Protein AF-A0A7X7KNR6-F1 (afdb_monomer_lite)

pLDDT: mean 83.03, std 16.85, range [41.19, 98.12]

Structure (mmCIF, N/CA/C/O backbone):
data_AF-A0A7X7KNR6-F1
#
_entry.id   AF-A0A7X7KNR6-F1
#
loop_
_atom_site.group_PDB
_atom_site.id
_atom_site.type_symbol
_atom_site.label_atom_id
_atom_site.label_alt_id
_atom_site.label_comp_id
_atom_site.label_asym_id
_atom_site.label_entity_id
_atom_site.label_seq_id
_atom_site.pdbx_PDB_ins_code
_atom_site.Cartn_x
_atom_site.Cartn_y
_atom_site.Cartn_z
_atom_site.occupancy
_atom_site.B_iso_or_equiv
_atom_site.auth_seq_id
_atom_site.auth_comp_id
_atom_site.auth_asym_id
_atom_site.auth_atom_id
_atom_site.pdbx_PDB_model_num
ATOM 1 N N . GLU A 1 1 ? 4.256 -1.275 6.880 1.00 73.44 1 GLU A N 1
ATOM 2 C CA . GLU A 1 1 ? 4.986 -0.436 7.844 1.00 73.44 1 GLU A CA 1
ATOM 3 C C . GLU A 1 1 ? 4.336 -0.541 9.187 1.00 73.44 1 GLU A C 1
ATOM 5 O O . GLU A 1 1 ? 3.111 -0.588 9.263 1.00 73.44 1 GLU A O 1
ATOM 10 N N . ARG A 1 2 ? 5.146 -0.654 10.229 1.00 80.25 2 ARG A N 1
ATOM 11 C CA . ARG A 1 2 ? 4.642 -0.654 11.599 1.00 80.25 2 ARG A CA 1
ATOM 12 C C . ARG A 1 2 ? 4.840 0.737 12.200 1.00 80.25 2 ARG A C 1
ATOM 14 O O . ARG A 1 2 ? 5.828 1.389 11.865 1.00 80.25 2 ARG A O 1
ATOM 21 N N . PRO A 1 3 ? 3.948 1.203 13.089 1.00 80.56 3 PRO A N 1
ATOM 22 C CA . PRO A 1 3 ? 4.109 2.524 13.698 1.00 80.56 3 PRO A CA 1
ATOM 23 C C . PRO A 1 3 ? 5.444 2.714 14.436 1.00 80.56 3 PRO A C 1
ATOM 25 O O . PRO A 1 3 ? 5.933 3.842 14.516 1.00 80.56 3 PRO A O 1
ATOM 28 N N . ASP A 1 4 ? 6.027 1.619 14.935 1.00 84.19 4 ASP A N 1
ATOM 29 C CA . ASP A 1 4 ? 7.271 1.553 15.706 1.00 84.19 4 ASP A CA 1
ATOM 30 C C . ASP A 1 4 ? 8.541 1.343 14.862 1.00 84.19 4 ASP A C 1
ATOM 32 O O . ASP A 1 4 ? 9.627 1.220 15.427 1.00 84.19 4 ASP A O 1
ATOM 36 N N . GLU A 1 5 ? 8.440 1.305 13.529 1.00 88.31 5 GLU A N 1
ATOM 37 C CA . GLU A 1 5 ? 9.630 1.290 12.669 1.00 88.31 5 GLU A CA 1
ATOM 38 C C . GLU A 1 5 ? 10.484 2.554 12.908 1.00 88.31 5 GLU A C 1
ATOM 40 O O . GLU A 1 5 ? 9.944 3.593 13.307 1.00 88.31 5 GLU A O 1
ATOM 45 N N . PRO A 1 6 ? 11.817 2.482 12.729 1.00 92.94 6 PRO A N 1
ATOM 46 C CA . PRO A 1 6 ? 12.683 3.649 12.860 1.00 92.94 6 PRO A CA 1
ATOM 47 C C . PRO A 1 6 ? 12.443 4.645 11.717 1.00 92.94 6 PRO A C 1
ATOM 49 O O . PRO A 1 6 ? 11.704 4.364 10.773 1.00 92.94 6 PRO A O 1
ATOM 52 N N . ASP A 1 7 ? 13.082 5.807 11.818 1.00 95.06 7 ASP A N 1
ATOM 53 C CA . ASP A 1 7 ? 13.215 6.715 10.682 1.00 95.06 7 ASP A CA 1
ATOM 54 C C . ASP A 1 7 ? 14.405 6.286 9.815 1.00 95.06 7 ASP A C 1
ATOM 56 O O . ASP A 1 7 ? 15.397 5.752 10.329 1.00 95.06 7 ASP A O 1
ATOM 60 N N . TRP A 1 8 ? 14.312 6.516 8.509 1.00 94.00 8 TRP A N 1
ATOM 61 C CA . TRP A 1 8 ? 15.271 5.999 7.535 1.00 94.00 8 TRP A CA 1
ATOM 62 C C . TRP A 1 8 ? 16.101 7.128 6.929 1.00 94.00 8 TRP A C 1
ATOM 64 O O . TRP A 1 8 ? 15.573 8.093 6.388 1.00 94.00 8 TRP A O 1
ATOM 74 N N . ASP A 1 9 ? 17.428 7.007 6.990 1.00 92.25 9 ASP A N 1
ATOM 75 C CA . ASP A 1 9 ? 18.340 8.017 6.440 1.00 92.25 9 ASP A CA 1
ATOM 76 C C . ASP A 1 9 ? 18.514 7.834 4.918 1.00 92.25 9 ASP A C 1
ATOM 78 O O . ASP A 1 9 ? 19.226 6.915 4.508 1.00 92.25 9 ASP A O 1
ATOM 82 N N . PRO A 1 10 ? 17.957 8.707 4.054 1.00 88.88 10 PRO A N 1
ATOM 83 C CA . PRO A 1 10 ? 18.050 8.544 2.602 1.00 88.88 10 PRO A CA 1
ATOM 84 C C . PRO A 1 10 ? 19.470 8.689 2.045 1.00 88.88 10 PRO A C 1
ATOM 86 O O . PRO A 1 10 ? 19.689 8.411 0.865 1.00 88.88 10 PRO A O 1
ATOM 89 N N . THR A 1 11 ? 20.430 9.157 2.849 1.00 90.81 11 THR A N 1
ATOM 90 C CA . THR A 1 11 ? 21.839 9.247 2.444 1.00 90.81 11 THR A CA 1
ATOM 91 C C . THR A 1 11 ? 22.576 7.913 2.570 1.00 90.81 11 THR A C 1
ATOM 93 O O . THR A 1 11 ? 23.639 7.750 1.969 1.00 90.81 11 THR A O 1
ATOM 96 N N . GLN A 1 12 ? 21.997 6.946 3.290 1.00 92.06 12 GLN A N 1
ATOM 97 C CA . GLN A 1 12 ? 22.504 5.583 3.430 1.00 92.06 12 GLN A CA 1
ATOM 98 C C . GLN A 1 12 ? 21.834 4.682 2.375 1.00 92.06 12 GLN A C 1
ATOM 100 O O . GLN A 1 12 ? 20.611 4.512 2.407 1.00 92.06 12 GLN A O 1
ATOM 105 N N . PRO A 1 13 ? 22.584 4.112 1.410 1.00 87.81 13 PRO A N 1
ATOM 106 C CA . PRO A 1 13 ? 22.012 3.316 0.318 1.00 87.81 13 PRO A CA 1
ATOM 107 C C . PRO A 1 13 ? 21.100 2.167 0.770 1.00 87.81 13 PRO A C 1
ATOM 109 O O . PRO A 1 13 ? 20.106 1.865 0.113 1.00 87.81 13 PRO A O 1
ATOM 112 N N . GLU A 1 14 ? 21.419 1.545 1.900 1.00 91.00 14 GLU A N 1
ATOM 113 C CA . GLU A 1 14 ? 20.657 0.475 2.538 1.00 91.00 14 GLU A CA 1
ATOM 114 C C . GLU A 1 14 ? 19.291 0.928 3.070 1.00 91.00 14 GLU A C 1
ATOM 116 O O . GLU A 1 14 ? 18.368 0.122 3.126 1.00 91.00 14 GLU A O 1
ATOM 121 N N . HIS A 1 15 ? 19.144 2.208 3.418 1.00 91.25 15 HIS A N 1
ATOM 122 C CA . HIS A 1 15 ? 17.914 2.793 3.952 1.00 91.25 15 HIS A CA 1
ATOM 123 C C . HIS A 1 15 ? 17.055 3.441 2.873 1.00 91.25 15 HIS A C 1
ATOM 125 O O . HIS A 1 15 ? 15.869 3.656 3.095 1.00 91.25 15 HIS A O 1
ATOM 131 N N . TYR A 1 16 ? 17.627 3.755 1.706 1.00 87.38 16 TYR A N 1
ATOM 132 C CA . TYR A 1 16 ? 16.942 4.516 0.659 1.00 87.38 16 TYR A CA 1
ATOM 133 C C . TYR A 1 16 ? 15.588 3.913 0.274 1.00 87.38 16 TYR A C 1
ATOM 135 O O . TYR A 1 16 ? 14.606 4.625 0.083 1.00 87.38 16 TYR A O 1
ATOM 143 N N . HIS A 1 17 ? 15.535 2.588 0.169 1.00 87.19 17 HIS A N 1
ATOM 144 C CA . HIS A 1 17 ? 14.315 1.869 -0.154 1.00 87.19 17 HIS A CA 1
ATOM 145 C C . HIS A 1 17 ? 13.276 1.967 0.965 1.00 87.19 17 HIS A C 1
ATOM 147 O O . HIS A 1 17 ? 12.137 2.326 0.687 1.00 87.19 17 HIS A O 1
ATOM 153 N N . ASP A 1 18 ? 13.648 1.704 2.215 1.00 90.69 18 ASP A N 1
ATOM 154 C CA . ASP A 1 18 ? 12.720 1.846 3.336 1.00 90.69 18 ASP A CA 1
ATOM 155 C C . ASP A 1 18 ? 12.244 3.296 3.494 1.00 90.69 18 ASP A C 1
ATOM 157 O O . ASP A 1 18 ? 11.045 3.525 3.610 1.00 90.69 18 ASP A O 1
ATOM 161 N N . TRP A 1 19 ? 13.136 4.279 3.357 1.00 90.75 19 TRP A N 1
ATOM 162 C CA . TRP A 1 19 ? 12.786 5.701 3.318 1.00 90.75 19 TRP A CA 1
ATOM 163 C C . TRP A 1 19 ? 11.794 6.036 2.196 1.00 90.75 19 TRP A C 1
ATOM 165 O O . TRP A 1 19 ? 10.824 6.749 2.420 1.00 90.75 19 TRP A O 1
ATOM 175 N N . TYR A 1 20 ? 12.018 5.523 0.982 1.00 88.44 20 TYR A N 1
ATOM 176 C CA . TYR A 1 20 ? 11.180 5.839 -0.177 1.00 88.44 20 TYR A CA 1
ATOM 177 C C . TYR A 1 20 ? 9.756 5.296 -0.036 1.00 88.44 20 TYR A C 1
ATOM 179 O O . TYR A 1 20 ? 8.804 5.965 -0.438 1.00 88.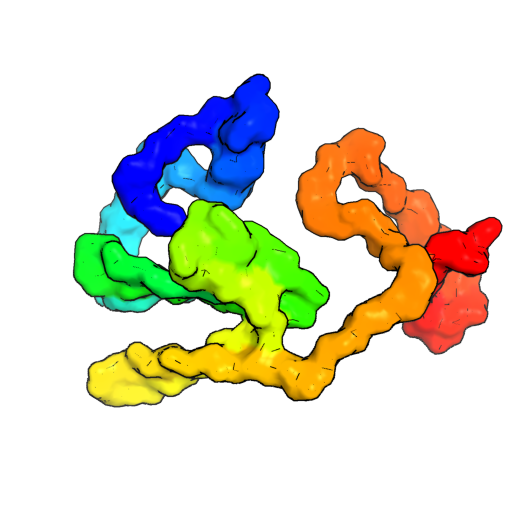44 20 TYR A O 1
ATOM 187 N N . PHE A 1 21 ? 9.615 4.080 0.496 1.00 89.00 21 PHE A N 1
ATOM 188 C CA . PHE A 1 21 ? 8.311 3.431 0.612 1.00 89.00 21 PHE A CA 1
ATOM 189 C C . PHE A 1 21 ? 7.549 3.820 1.880 1.00 89.00 21 PHE A C 1
ATOM 191 O O . PHE A 1 21 ? 6.344 3.567 1.909 1.00 89.00 21 PHE A O 1
ATOM 198 N N . SER A 1 22 ? 8.214 4.466 2.850 1.00 89.44 22 SER A N 1
ATOM 199 C CA . SER A 1 22 ? 7.656 4.778 4.164 1.00 89.44 22 SER A CA 1
ATOM 200 C C . SER A 1 22 ? 7.514 6.250 4.493 1.00 89.44 22 SER A C 1
ATOM 202 O O . SER A 1 22 ? 7.974 7.151 3.794 1.00 89.44 22 SER A O 1
ATOM 204 N N . VAL A 1 23 ? 6.793 6.494 5.584 1.00 91.81 23 VAL A N 1
ATOM 205 C CA . VAL A 1 23 ? 6.654 7.815 6.188 1.00 91.81 23 VAL A CA 1
ATOM 206 C C . VAL A 1 23 ? 7.380 7.792 7.518 1.00 91.81 23 VAL A C 1
ATOM 208 O O . VAL A 1 23 ? 7.009 7.002 8.379 1.00 91.81 23 VAL A O 1
ATOM 211 N N . ASP A 1 24 ? 8.357 8.672 7.705 1.00 94.00 24 ASP A N 1
ATOM 212 C CA . ASP A 1 24 ? 9.084 8.846 8.967 1.00 94.00 24 ASP A CA 1
ATOM 213 C C . ASP A 1 24 ? 8.285 9.650 10.006 1.00 94.00 24 ASP A C 1
ATOM 215 O O . ASP A 1 24 ? 7.242 10.266 9.725 1.00 94.00 24 ASP A O 1
ATOM 219 N N . GLN A 1 25 ? 8.767 9.664 11.247 1.00 93.31 25 GLN A N 1
ATOM 220 C CA . GLN A 1 25 ? 8.250 10.563 12.267 1.00 93.31 25 GLN A CA 1
ATOM 221 C C . GLN A 1 25 ? 8.566 12.035 11.936 1.00 93.31 25 GLN A C 1
ATOM 223 O O . GLN A 1 25 ? 9.561 12.355 11.289 1.00 93.31 25 GLN A O 1
ATOM 228 N N . PRO A 1 26 ? 7.701 12.979 12.358 1.00 94.75 26 PRO A N 1
ATOM 229 C CA . PRO A 1 26 ? 6.446 12.777 13.090 1.00 94.75 26 PRO A CA 1
ATOM 230 C C . PRO A 1 26 ? 5.248 12.434 12.181 1.00 94.75 26 PRO A C 1
ATOM 232 O O . PRO A 1 26 ? 4.113 12.380 12.654 1.00 94.75 26 PRO A O 1
ATOM 235 N N . GLY A 1 27 ? 5.455 12.286 10.867 1.00 94.81 27 GLY A N 1
ATOM 236 C CA . GLY A 1 27 ? 4.382 12.077 9.892 1.00 94.81 27 GLY A CA 1
ATOM 237 C C . GLY A 1 27 ? 3.603 10.789 10.145 1.00 94.81 27 GLY A C 1
ATOM 238 O O . GLY A 1 27 ? 2.372 10.815 10.170 1.00 94.81 27 GLY A O 1
ATOM 239 N N . ARG A 1 28 ? 4.315 9.690 10.418 1.00 94.12 28 ARG A N 1
ATOM 240 C CA . ARG A 1 28 ? 3.725 8.383 10.746 1.00 94.12 28 ARG A CA 1
ATOM 241 C C . ARG A 1 28 ? 2.818 8.447 11.970 1.00 94.12 28 ARG A C 1
ATOM 243 O O . ARG A 1 28 ? 1.673 8.009 11.897 1.00 94.12 28 ARG A O 1
ATOM 250 N N . GLY A 1 29 ? 3.292 9.053 13.061 1.00 94.50 29 GLY A N 1
ATOM 251 C CA . GLY A 1 29 ? 2.497 9.250 14.275 1.00 94.50 29 GLY A CA 1
ATOM 252 C C . GLY A 1 29 ? 1.239 10.081 14.017 1.00 94.50 29 GLY A C 1
ATOM 253 O O . GLY A 1 29 ? 0.143 9.668 14.378 1.00 94.50 29 GLY A O 1
ATOM 254 N N . ARG A 1 30 ? 1.362 11.191 13.278 1.00 96.00 30 ARG A N 1
ATOM 255 C CA . ARG A 1 30 ? 0.204 12.031 12.921 1.00 96.00 30 ARG A CA 1
ATOM 256 C C . ARG A 1 30 ? -0.834 11.287 12.078 1.00 96.00 30 ARG A C 1
ATOM 258 O O . ARG A 1 30 ? -2.025 11.515 12.258 1.00 96.00 30 ARG A O 1
ATOM 265 N N . LEU A 1 31 ? -0.409 10.419 11.157 1.00 94.69 31 LEU A N 1
ATOM 266 C CA . LEU A 1 31 ? -1.333 9.579 10.390 1.00 94.69 31 LEU A CA 1
ATOM 267 C C . LEU A 1 31 ? -2.082 8.600 11.301 1.00 94.69 31 LEU A C 1
ATOM 269 O O . LEU A 1 31 ? -3.295 8.463 11.160 1.00 94.69 31 LEU A O 1
ATOM 273 N N . MET A 1 32 ? -1.392 7.982 12.263 1.00 94.81 32 MET A N 1
ATOM 274 C CA . MET A 1 32 ? -2.032 7.110 13.254 1.00 94.81 32 MET A CA 1
ATOM 275 C C . MET A 1 32 ? -3.063 7.859 14.105 1.00 94.81 32 MET A C 1
ATOM 277 O O . MET A 1 32 ? -4.195 7.387 14.221 1.00 94.81 32 MET A O 1
ATOM 281 N N . ASP A 1 33 ? -2.726 9.051 14.608 1.00 95.94 33 ASP A N 1
ATOM 282 C CA . ASP A 1 33 ? -3.659 9.896 15.368 1.00 95.94 33 ASP A CA 1
ATOM 283 C C . ASP A 1 33 ? -4.917 10.233 14.542 1.00 95.94 33 ASP A C 1
ATOM 285 O O . ASP A 1 33 ? -6.050 10.197 15.034 1.00 95.94 33 ASP A O 1
ATOM 289 N N . LEU A 1 34 ? -4.742 10.525 13.248 1.00 96.75 34 LEU A N 1
ATOM 290 C CA . LEU A 1 34 ? -5.850 10.788 12.327 1.00 96.75 34 LEU A CA 1
ATOM 291 C C . LEU A 1 34 ? -6.723 9.545 12.108 1.00 96.75 34 LEU A C 1
ATOM 293 O O . LEU A 1 34 ? -7.951 9.643 12.166 1.00 96.75 34 LEU A O 1
ATOM 297 N N . PHE A 1 35 ? -6.131 8.366 11.909 1.00 96.31 35 PHE A N 1
ATOM 298 C CA . PHE A 1 35 ? -6.909 7.133 11.768 1.00 96.31 35 PHE A CA 1
ATOM 299 C C . PHE A 1 35 ? -7.722 6.828 13.032 1.00 96.31 35 PHE A C 1
ATOM 301 O O . PHE A 1 35 ? -8.913 6.530 12.943 1.00 96.31 35 PHE A O 1
ATOM 308 N N . GLN A 1 36 ? -7.127 6.995 14.212 1.00 96.25 36 GLN A N 1
ATOM 309 C CA . GLN A 1 36 ? -7.825 6.785 15.481 1.00 96.25 36 GLN A CA 1
ATOM 310 C C . GLN A 1 36 ? -8.951 7.802 15.696 1.00 96.25 36 GLN A C 1
ATOM 312 O O . GLN A 1 36 ? -10.069 7.418 16.039 1.00 96.25 36 GLN A O 1
ATOM 317 N N . SER A 1 37 ? -8.697 9.090 15.446 1.00 97.88 37 SER A N 1
ATOM 318 C CA . SER A 1 37 ? -9.706 10.146 15.634 1.00 97.88 37 SER A CA 1
ATOM 319 C C . SER A 1 37 ? -10.912 10.018 14.699 1.00 97.88 37 SER A C 1
ATOM 321 O O . SER A 1 37 ? -12.005 10.466 15.043 1.00 97.88 37 SER A O 1
ATOM 323 N N . THR A 1 38 ? -10.740 9.375 13.541 1.00 97.44 38 THR A N 1
ATOM 324 C CA . THR A 1 38 ? -11.836 9.080 12.602 1.00 97.44 38 THR A CA 1
ATOM 325 C C . THR A 1 38 ? -12.589 7.790 12.935 1.00 97.44 38 THR A C 1
ATOM 327 O O . THR A 1 38 ? -13.615 7.511 12.316 1.00 97.44 38 THR A O 1
ATOM 330 N N . GLY A 1 39 ? -12.114 7.005 13.908 1.00 95.88 39 GLY A N 1
ATOM 331 C CA . GLY A 1 39 ? -12.670 5.691 14.228 1.00 95.88 39 GLY A CA 1
ATOM 332 C C . GLY A 1 39 ? -12.402 4.645 13.143 1.00 95.88 39 GLY A C 1
ATOM 333 O O . GLY A 1 39 ? -13.151 3.672 13.034 1.00 95.88 39 GLY A O 1
ATOM 334 N N . ALA A 1 40 ? -11.370 4.841 12.315 1.00 95.50 40 ALA A N 1
ATOM 335 C CA . ALA A 1 40 ? -11.012 3.888 11.277 1.00 95.50 40 ALA A CA 1
ATOM 336 C C . ALA A 1 40 ? -10.564 2.560 11.904 1.00 95.50 40 ALA A C 1
ATOM 338 O O . ALA A 1 40 ? -9.669 2.522 12.741 1.00 95.50 40 ALA A O 1
ATOM 339 N N . THR A 1 41 ? -11.168 1.457 11.466 1.00 95.44 41 THR A N 1
ATOM 340 C CA . THR A 1 41 ? -10.803 0.092 11.892 1.00 95.44 41 THR A CA 1
ATOM 341 C C . THR A 1 41 ? -10.054 -0.680 10.807 1.00 95.44 41 THR A C 1
ATOM 343 O O . THR A 1 41 ? -9.473 -1.731 11.079 1.00 95.44 41 THR A O 1
ATOM 346 N N . LEU A 1 42 ? -10.043 -0.150 9.580 1.00 96.38 42 LEU A N 1
ATOM 347 C CA . LEU A 1 42 ? -9.370 -0.708 8.415 1.00 96.38 42 LEU A CA 1
ATOM 348 C C . LEU A 1 42 ? -8.762 0.420 7.571 1.00 96.38 42 LEU A C 1
ATOM 350 O O . LEU A 1 42 ? -9.463 1.347 7.170 1.00 96.38 42 LEU A O 1
ATOM 354 N N . VAL A 1 43 ? -7.478 0.294 7.255 1.00 95.69 43 VAL A N 1
ATOM 355 C CA . VAL A 1 43 ? -6.738 1.129 6.307 1.00 95.69 43 VAL A CA 1
ATOM 356 C C . VAL A 1 43 ? -6.256 0.232 5.173 1.00 95.69 43 VAL A C 1
ATOM 358 O O . VAL A 1 43 ? -5.620 -0.793 5.412 1.00 95.69 43 VAL A O 1
ATOM 361 N N . ILE A 1 44 ? -6.562 0.612 3.935 1.00 95.69 44 ILE A N 1
ATOM 362 C CA . ILE A 1 44 ? -6.134 -0.113 2.736 1.00 95.69 44 ILE A CA 1
ATOM 363 C C . ILE A 1 44 ? -5.098 0.753 2.028 1.00 95.69 44 ILE A C 1
ATOM 365 O O . ILE A 1 44 ? -5.384 1.899 1.682 1.00 95.69 44 ILE A O 1
ATOM 369 N N . SER A 1 45 ? -3.904 0.211 1.814 1.00 94.31 45 SER A N 1
ATOM 370 C CA . SER A 1 45 ? -2.809 0.890 1.123 1.00 94.31 45 SER A CA 1
ATOM 371 C C . SER A 1 45 ? -2.290 0.046 -0.036 1.00 94.31 45 SER A C 1
ATOM 373 O O . SER A 1 45 ? -2.455 -1.169 -0.058 1.00 94.31 45 SER A O 1
ATOM 375 N N . GLY A 1 46 ? -1.676 0.694 -1.019 1.00 92.38 46 GLY A N 1
ATOM 376 C CA . GLY A 1 46 ? -0.988 0.037 -2.129 1.00 92.38 46 GLY A CA 1
ATOM 377 C C . GLY A 1 46 ? 0.514 0.285 -2.047 1.00 92.38 46 GLY A C 1
ATOM 378 O O . GLY A 1 46 ? 1.134 0.069 -1.009 1.00 92.38 46 GLY A O 1
ATOM 379 N N . HIS A 1 47 ? 1.077 0.788 -3.147 1.00 92.12 47 HIS A N 1
ATOM 380 C CA . HIS A 1 47 ? 2.448 1.301 -3.271 1.00 92.12 47 HIS A CA 1
ATOM 381 C C . HIS A 1 47 ? 3.582 0.263 -3.214 1.00 92.12 47 HIS A C 1
ATOM 383 O O . HIS A 1 47 ? 4.417 0.259 -4.112 1.00 92.12 47 HIS A O 1
ATOM 389 N N . ILE A 1 48 ? 3.592 -0.653 -2.242 1.00 91.38 48 ILE A N 1
ATOM 390 C CA . ILE A 1 48 ? 4.707 -1.598 -2.027 1.00 91.38 48 ILE A CA 1
ATOM 391 C C . ILE A 1 48 ? 4.683 -2.833 -2.941 1.00 91.38 48 ILE A C 1
ATOM 393 O O . ILE A 1 48 ? 5.607 -3.642 -2.903 1.00 91.38 48 ILE A O 1
ATOM 397 N N . HIS A 1 49 ? 3.613 -3.008 -3.730 1.00 93.81 49 HIS A N 1
ATOM 398 C CA . HIS A 1 49 ? 3.455 -4.109 -4.693 1.00 93.81 49 HIS A CA 1
ATOM 399 C C . HIS A 1 49 ? 3.627 -5.504 -4.055 1.00 93.81 49 HIS A C 1
ATOM 401 O O . HIS A 1 49 ? 4.107 -6.453 -4.674 1.00 93.81 49 HIS A O 1
ATOM 407 N N . CYS 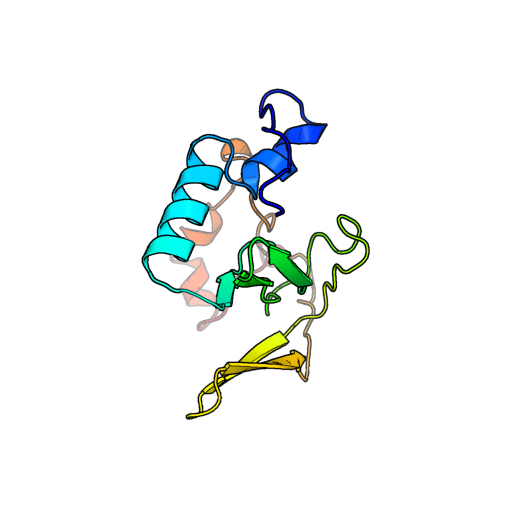A 1 50 ? 3.227 -5.614 -2.791 1.00 94.06 50 CYS A N 1
ATOM 408 C CA . CYS A 1 50 ? 3.380 -6.789 -1.951 1.00 94.06 50 CYS A CA 1
ATOM 409 C C . CYS A 1 50 ? 2.146 -6.886 -1.062 1.00 94.06 50 CYS A C 1
ATOM 411 O O . CYS A 1 50 ? 1.833 -5.948 -0.323 1.00 94.06 50 CYS A O 1
ATOM 413 N N . ARG A 1 51 ? 1.432 -8.007 -1.145 1.00 95.69 51 ARG A N 1
ATOM 414 C CA . ARG A 1 51 ? 0.280 -8.265 -0.296 1.00 95.69 51 ARG A CA 1
ATOM 415 C C . ARG A 1 51 ? 0.754 -8.627 1.101 1.00 95.69 51 ARG A C 1
ATOM 417 O O . ARG A 1 51 ? 1.584 -9.514 1.266 1.00 95.69 51 ARG A O 1
ATOM 424 N N . ARG A 1 52 ? 0.182 -7.973 2.106 1.00 94.12 52 ARG A N 1
ATOM 425 C CA . ARG A 1 52 ? 0.370 -8.313 3.523 1.00 94.12 52 ARG A CA 1
ATOM 426 C C . ARG A 1 52 ? -0.692 -7.640 4.380 1.00 94.12 52 ARG A C 1
ATOM 428 O O . ARG A 1 52 ? -1.361 -6.714 3.921 1.00 94.12 52 ARG A O 1
ATOM 435 N N . ALA A 1 53 ? -0.827 -8.081 5.624 1.00 93.56 53 ALA A N 1
ATOM 436 C CA . ALA A 1 53 ? -1.739 -7.464 6.575 1.00 93.56 53 ALA A CA 1
ATOM 437 C C . ALA A 1 53 ? -1.101 -7.382 7.960 1.00 93.56 53 ALA A C 1
ATOM 439 O O . ALA A 1 53 ? -0.428 -8.312 8.397 1.00 93.56 53 ALA A O 1
ATOM 440 N N . LEU A 1 54 ? -1.335 -6.282 8.671 1.00 93.38 54 LEU A N 1
ATOM 441 C CA . LEU A 1 54 ? -0.895 -6.129 10.057 1.00 93.38 54 LEU A CA 1
ATOM 442 C C . LEU A 1 54 ? -1.956 -5.426 10.898 1.00 93.38 54 LEU A C 1
ATOM 444 O O . LEU A 1 54 ? -2.796 -4.694 10.382 1.00 93.38 54 LEU A O 1
ATOM 448 N N . MET A 1 55 ? -1.902 -5.657 12.205 1.00 94.44 55 MET A N 1
ATOM 449 C CA . MET A 1 55 ? -2.702 -4.938 13.191 1.00 94.44 55 MET A CA 1
ATOM 450 C C . MET A 1 55 ? -1.807 -3.954 13.934 1.00 94.44 55 MET A C 1
ATOM 452 O O . MET A 1 55 ? -0.730 -4.340 14.391 1.00 94.44 55 MET A O 1
ATOM 456 N N . ALA A 1 56 ? -2.268 -2.718 14.091 1.00 94.00 56 ALA A N 1
ATOM 457 C CA . ALA A 1 56 ? -1.626 -1.720 14.936 1.00 94.00 56 ALA A CA 1
ATOM 458 C C . ALA A 1 56 ? -2.690 -0.858 15.620 1.00 94.00 56 ALA A C 1
ATOM 460 O O . ALA A 1 56 ? -3.600 -0.365 14.960 1.00 94.00 56 ALA A O 1
ATOM 461 N N . ASP A 1 57 ? -2.607 -0.730 16.945 1.00 93.56 57 ASP A N 1
ATOM 462 C CA . ASP A 1 57 ? -3.526 0.063 17.775 1.00 93.56 57 ASP A CA 1
ATOM 463 C C . ASP A 1 57 ? -5.020 -0.178 17.492 1.00 93.56 57 ASP A C 1
ATOM 465 O O . ASP A 1 57 ? -5.831 0.743 17.454 1.00 93.56 57 ASP A O 1
ATOM 469 N N . GLY A 1 58 ? -5.391 -1.444 17.266 1.00 94.56 58 GLY A N 1
ATOM 470 C CA . GLY A 1 58 ? -6.771 -1.844 16.964 1.00 94.56 58 GLY A CA 1
ATOM 471 C C . GLY A 1 58 ? -7.218 -1.596 15.517 1.00 94.56 58 GLY A C 1
ATOM 472 O O . GLY A 1 58 ? -8.345 -1.940 15.170 1.00 94.56 58 GLY A O 1
ATOM 473 N N . ILE A 1 59 ? -6.338 -1.071 14.664 1.00 95.81 59 ILE A N 1
ATOM 474 C CA . ILE A 1 59 ? -6.587 -0.806 13.246 1.00 95.81 59 ILE A CA 1
ATOM 475 C C . ILE A 1 59 ? -5.923 -1.897 12.407 1.00 95.81 59 ILE A C 1
ATOM 477 O O . ILE A 1 59 ? -4.745 -2.222 12.586 1.00 95.81 59 ILE A O 1
ATOM 481 N N . ARG A 1 60 ? -6.682 -2.473 11.476 1.00 95.50 60 ARG A N 1
ATOM 482 C CA . ARG A 1 60 ? -6.160 -3.392 10.465 1.00 95.50 60 ARG A CA 1
ATOM 483 C C . ARG A 1 60 ? -5.583 -2.597 9.300 1.00 95.50 60 ARG A C 1
ATOM 485 O O . ARG A 1 60 ? -6.269 -1.755 8.735 1.00 95.50 60 ARG A O 1
ATOM 492 N N . PHE A 1 61 ? -4.362 -2.908 8.894 1.00 95.44 61 PHE A N 1
ATOM 493 C CA . PHE A 1 61 ? -3.730 -2.365 7.697 1.00 95.44 61 PHE A CA 1
ATOM 494 C C . PHE A 1 61 ? -3.593 -3.474 6.666 1.00 95.44 61 PHE A C 1
ATOM 496 O O . PHE A 1 61 ? -2.834 -4.419 6.876 1.00 95.44 61 PHE A O 1
ATOM 503 N N . ASP A 1 62 ? -4.314 -3.342 5.560 1.00 96.00 62 ASP A N 1
ATOM 504 C CA . ASP A 1 62 ? -4.182 -4.216 4.403 1.00 96.00 62 ASP A CA 1
ATOM 505 C C . ASP A 1 62 ? -3.334 -3.523 3.340 1.00 96.00 62 ASP A C 1
ATOM 507 O O . ASP A 1 62 ? -3.696 -2.462 2.828 1.00 96.00 62 ASP A O 1
ATOM 511 N N . TYR A 1 63 ? -2.225 -4.151 2.971 1.00 95.31 63 TYR A N 1
ATOM 512 C CA . TYR A 1 63 ? -1.419 -3.736 1.833 1.00 95.31 63 TYR A CA 1
ATOM 513 C C . TYR A 1 63 ? -1.830 -4.582 0.635 1.00 95.31 63 TYR A C 1
ATOM 515 O O . TYR A 1 63 ? -1.698 -5.808 0.647 1.00 95.31 63 TYR A O 1
AT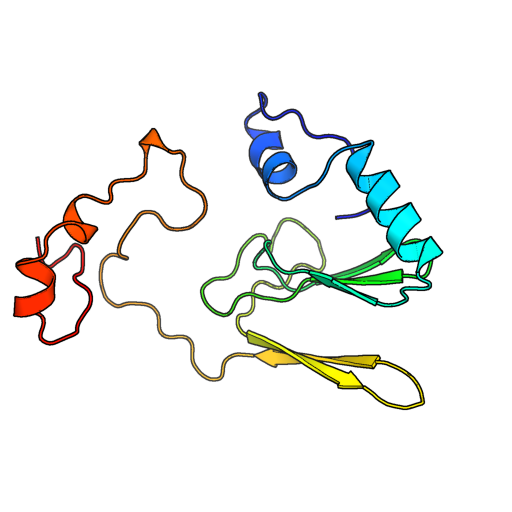OM 523 N N . ALA A 1 64 ? -2.397 -3.929 -0.372 1.00 96.44 64 ALA A N 1
ATOM 524 C CA . ALA A 1 64 ? -2.890 -4.567 -1.575 1.00 96.44 64 ALA A CA 1
ATOM 525 C C . ALA A 1 64 ? -1.726 -4.949 -2.512 1.00 96.44 64 ALA A C 1
ATOM 527 O O . ALA A 1 64 ? -0.751 -4.198 -2.632 1.00 96.44 64 ALA A O 1
ATOM 528 N N . PRO A 1 65 ? -1.831 -6.093 -3.212 1.00 96.38 65 PRO A N 1
ATOM 529 C CA . PRO A 1 65 ? -0.883 -6.458 -4.254 1.00 96.38 65 PRO A CA 1
ATOM 530 C C . PRO A 1 65 ? -1.005 -5.517 -5.453 1.00 96.38 65 PRO A C 1
ATOM 532 O O . PRO A 1 65 ? -2.000 -4.809 -5.624 1.00 96.38 65 PRO A O 1
ATOM 535 N N . ALA A 1 66 ? -0.000 -5.556 -6.321 1.00 94.75 66 ALA A N 1
ATOM 536 C CA . ALA A 1 66 ? -0.097 -4.957 -7.640 1.00 94.75 66 ALA A CA 1
ATOM 537 C C . ALA A 1 66 ? -0.619 -5.969 -8.667 1.00 94.75 66 ALA A C 1
ATOM 539 O O . ALA A 1 66 ? -0.516 -7.184 -8.501 1.00 94.75 66 ALA A O 1
ATOM 540 N N . THR A 1 67 ? -1.143 -5.452 -9.774 1.00 94.25 67 THR A N 1
ATOM 541 C CA . THR A 1 67 ? -1.528 -6.253 -10.944 1.00 94.25 67 THR A CA 1
ATOM 542 C C . THR A 1 67 ? -0.420 -6.329 -11.994 1.00 94.25 67 THR A C 1
ATOM 544 O O . THR A 1 67 ? -0.506 -7.137 -12.911 1.00 94.25 67 THR A O 1
ATOM 547 N N . SER A 1 68 ? 0.614 -5.491 -11.883 1.00 88.62 68 SER A N 1
ATOM 548 C CA . SER A 1 68 ? 1.667 -5.342 -12.890 1.00 88.62 68 SER A CA 1
ATOM 549 C C . SER A 1 68 ? 2.916 -6.169 -12.582 1.00 88.62 68 SER A C 1
ATOM 551 O O . SER A 1 68 ? 3.395 -6.898 -13.444 1.00 88.62 68 SER A O 1
ATOM 553 N N . PHE A 1 69 ? 3.451 -6.062 -11.366 1.00 88.88 69 PHE A N 1
ATOM 554 C CA . PHE A 1 69 ? 4.624 -6.807 -10.908 1.00 88.88 69 PHE A CA 1
ATOM 555 C C . PHE A 1 69 ? 4.659 -6.871 -9.380 1.00 88.88 69 PHE A C 1
ATOM 557 O O . PHE A 1 69 ? 4.205 -5.943 -8.715 1.00 88.88 69 PHE A O 1
ATOM 564 N N . GLY A 1 70 ? 5.215 -7.954 -8.839 1.00 90.81 70 GLY A N 1
ATOM 565 C CA . GLY A 1 70 ? 5.405 -8.132 -7.404 1.00 90.81 70 GLY A CA 1
ATOM 566 C C . GLY A 1 70 ? 6.728 -7.524 -6.954 1.00 90.81 70 GLY A C 1
ATOM 567 O O . GLY A 1 70 ? 7.703 -7.503 -7.709 1.00 90.81 70 GLY A O 1
ATOM 568 N N . GLN A 1 71 ? 6.780 -7.042 -5.719 1.00 88.94 71 GLN A N 1
ATOM 569 C CA . GLN A 1 71 ? 7.987 -6.478 -5.119 1.00 88.94 71 GLN A CA 1
ATOM 570 C C . GLN A 1 71 ? 8.082 -6.901 -3.644 1.00 88.94 71 GLN A C 1
ATOM 572 O O . GLN A 1 71 ? 7.117 -7.390 -3.071 1.00 88.94 71 GLN A O 1
ATOM 577 N N . TRP A 1 72 ? 9.256 -6.747 -3.021 1.00 85.56 72 TRP A N 1
ATOM 578 C CA . TRP A 1 72 ? 9.420 -6.805 -1.555 1.00 85.56 72 TRP A CA 1
ATOM 579 C C . TRP A 1 72 ? 8.983 -8.102 -0.845 1.00 85.56 72 TRP A C 1
ATOM 581 O O . TRP A 1 72 ? 8.818 -8.106 0.373 1.00 85.56 72 TRP A O 1
ATOM 591 N N . ALA A 1 73 ? 8.870 -9.227 -1.560 1.00 85.50 73 ALA A N 1
ATOM 592 C CA . ALA A 1 73 ? 8.487 -10.520 -0.979 1.00 85.50 73 ALA A CA 1
ATOM 593 C C . ALA A 1 73 ? 9.359 -10.927 0.223 1.00 85.50 73 ALA A C 1
ATOM 595 O O . ALA A 1 73 ? 8.863 -11.435 1.217 1.00 85.50 73 ALA A O 1
ATOM 596 N N . GLY A 1 74 ? 10.670 -10.672 0.138 1.00 88.06 74 GLY A N 1
ATOM 597 C CA . GLY A 1 74 ? 11.632 -11.034 1.181 1.00 88.06 74 GLY A CA 1
ATOM 598 C C . GLY A 1 74 ? 11.791 -10.010 2.308 1.00 88.06 74 GLY A C 1
ATOM 599 O O . GLY A 1 74 ? 12.541 -10.276 3.242 1.00 88.06 74 GLY A O 1
ATOM 600 N N . ARG A 1 75 ? 11.134 -8.840 2.242 1.00 88.69 75 ARG A N 1
ATOM 601 C CA . ARG A 1 75 ? 11.301 -7.788 3.264 1.00 88.69 75 ARG A CA 1
ATOM 602 C C . ARG A 1 75 ? 10.609 -8.143 4.581 1.00 88.69 75 ARG A C 1
ATOM 604 O O . ARG A 1 75 ? 11.079 -7.733 5.646 1.00 88.69 75 ARG A O 1
ATOM 611 N N . TRP A 1 76 ? 9.489 -8.860 4.512 1.00 89.88 76 TRP A N 1
ATOM 612 C CA . TRP A 1 76 ? 8.693 -9.242 5.677 1.00 89.88 76 TRP A CA 1
ATOM 613 C C . TRP A 1 76 ? 8.367 -10.738 5.641 1.00 89.88 76 TRP A C 1
ATOM 615 O O . TRP A 1 76 ? 8.156 -11.273 4.554 1.00 89.88 76 TRP A O 1
ATOM 625 N N . PRO A 1 77 ? 8.263 -11.414 6.802 1.00 90.31 77 PRO A N 1
ATOM 626 C CA . PRO A 1 77 ? 7.919 -12.838 6.849 1.00 90.31 77 PRO A CA 1
ATOM 627 C C . PRO A 1 77 ? 6.563 -13.181 6.214 1.00 90.31 77 PRO A C 1
ATOM 629 O O . PRO A 1 77 ? 6.357 -14.313 5.791 1.00 90.31 77 PRO A O 1
ATOM 632 N N . ASP A 1 78 ? 5.641 -12.215 6.178 1.00 91.88 78 ASP A N 1
ATOM 633 C CA . ASP A 1 78 ? 4.280 -12.329 5.649 1.00 91.88 78 ASP A CA 1
ATOM 634 C C . ASP A 1 78 ? 4.092 -11.655 4.276 1.00 91.88 78 ASP A C 1
ATOM 636 O O . ASP A 1 78 ? 2.958 -11.488 3.831 1.00 91.88 78 ASP A O 1
ATOM 640 N N . GLY A 1 79 ? 5.179 -11.239 3.617 1.00 93.94 79 GLY A N 1
ATOM 641 C CA . GLY A 1 79 ? 5.120 -10.605 2.302 1.00 93.94 79 GLY A CA 1
ATOM 642 C C . GLY A 1 79 ? 4.753 -11.594 1.193 1.00 93.94 79 GLY A C 1
ATOM 643 O O . GLY A 1 79 ? 5.445 -12.588 0.986 1.00 93.94 79 GLY A O 1
ATOM 644 N N . ASP A 1 80 ? 3.692 -11.299 0.444 1.00 96.00 80 ASP A N 1
ATOM 645 C CA . ASP A 1 80 ? 3.241 -12.095 -0.699 1.00 96.00 80 ASP A CA 1
ATOM 646 C C . ASP A 1 80 ? 3.289 -11.273 -2.008 1.00 96.00 80 ASP A C 1
ATOM 648 O O . ASP A 1 80 ? 2.489 -10.350 -2.185 1.00 96.00 80 ASP A O 1
ATOM 652 N N . PRO A 1 81 ? 4.196 -11.589 -2.956 1.00 95.00 81 PRO A N 1
ATOM 653 C CA . PRO A 1 81 ? 4.330 -10.861 -4.218 1.00 95.00 81 PRO A CA 1
ATOM 654 C C . PRO A 1 81 ? 3.323 -11.294 -5.297 1.00 95.00 81 PRO A C 1
ATOM 656 O O . PRO A 1 81 ? 3.457 -10.866 -6.445 1.00 95.00 81 PRO A O 1
ATOM 659 N N . ALA A 1 82 ? 2.367 -12.179 -4.988 1.00 95.56 82 ALA A N 1
ATOM 660 C CA . ALA A 1 82 ? 1.389 -12.648 -5.962 1.00 95.56 82 ALA A CA 1
ATOM 661 C C . ALA A 1 82 ? 0.583 -11.489 -6.566 1.00 95.56 82 ALA A C 1
ATOM 663 O O . ALA A 1 82 ? 0.106 -10.595 -5.863 1.00 95.56 82 ALA A O 1
ATOM 664 N N . LEU A 1 83 ? 0.398 -11.534 -7.887 1.00 96.12 83 LEU A N 1
ATOM 665 C CA . LEU A 1 83 ? -0.351 -10.510 -8.606 1.00 96.12 83 LEU A CA 1
ATOM 666 C C . LEU A 1 83 ? -1.852 -10.741 -8.482 1.00 96.12 83 LEU A C 1
ATOM 668 O O . LEU A 1 83 ? -2.340 -11.865 -8.616 1.00 96.12 83 LEU A O 1
ATOM 672 N N . GLY A 1 84 ? -2.596 -9.658 -8.302 1.00 97.00 84 GLY A N 1
ATOM 673 C CA . GLY A 1 84 ? -4.048 -9.701 -8.214 1.00 97.00 84 GLY A CA 1
ATOM 674 C C . GLY A 1 84 ? -4.600 -8.427 -7.610 1.00 97.00 84 GLY A C 1
ATOM 675 O O . GLY A 1 84 ? -4.000 -7.360 -7.724 1.00 97.00 84 GLY A O 1
ATOM 676 N N . PHE A 1 85 ? -5.755 -8.539 -6.970 1.00 97.50 85 PHE A N 1
ATOM 677 C CA . PHE A 1 85 ? -6.417 -7.417 -6.318 1.00 97.50 85 PHE A CA 1
ATOM 678 C C . PHE A 1 85 ? -7.175 -7.881 -5.074 1.00 97.50 85 PHE A C 1
ATOM 680 O O . PHE A 1 85 ? -7.477 -9.062 -4.901 1.00 97.50 85 PHE A O 1
ATOM 687 N N . MET A 1 86 ? -7.474 -6.937 -4.186 1.00 97.62 86 MET A N 1
ATOM 688 C CA . MET A 1 86 ? -8.307 -7.195 -3.015 1.00 97.62 86 MET A CA 1
ATOM 689 C C . MET A 1 86 ? -9.775 -6.925 -3.353 1.00 97.62 86 MET A C 1
ATOM 691 O O . MET A 1 86 ? -10.105 -5.892 -3.934 1.00 97.62 86 MET A O 1
ATOM 695 N N . VAL A 1 87 ?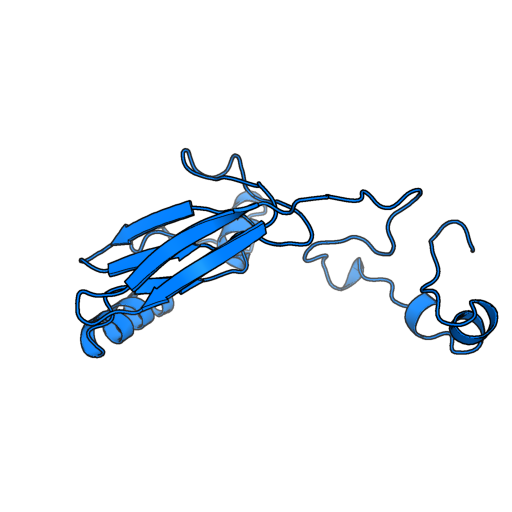 -10.662 -7.834 -2.956 1.00 97.81 87 VAL A N 1
ATOM 696 C CA . VAL A 1 87 ? -12.116 -7.649 -3.010 1.00 97.81 87 VAL A CA 1
ATOM 697 C C . VAL A 1 87 ? -12.636 -7.483 -1.596 1.00 97.81 87 VAL A C 1
ATOM 699 O O . VAL A 1 87 ? -12.523 -8.398 -0.778 1.00 97.81 87 VAL A O 1
ATOM 702 N N . TYR A 1 88 ? -13.241 -6.327 -1.332 1.00 97.56 88 TYR A N 1
ATOM 703 C CA . TYR A 1 88 ? -13.873 -6.023 -0.056 1.00 97.56 88 TYR A CA 1
ATOM 704 C C . TYR A 1 88 ? -15.389 -6.123 -0.164 1.00 97.56 88 TYR A C 1
ATOM 706 O O . TYR A 1 88 ? -16.003 -5.558 -1.066 1.00 97.56 88 TYR A O 1
ATOM 714 N N . THR A 1 89 ? -15.991 -6.842 0.776 1.00 97.69 89 THR A N 1
ATOM 715 C CA . THR A 1 89 ? -17.439 -6.886 0.975 1.00 97.69 89 THR A CA 1
ATOM 716 C C . THR A 1 89 ? -17.773 -6.062 2.207 1.00 97.69 89 THR A C 1
ATOM 718 O O . THR A 1 89 ? -17.241 -6.316 3.289 1.00 97.69 89 THR A O 1
ATOM 721 N N . VAL A 1 90 ? -18.645 -5.071 2.030 1.00 96.56 90 VAL A N 1
ATOM 722 C CA . VAL A 1 90 ? -19.126 -4.195 3.101 1.00 96.56 90 VAL A CA 1
ATOM 723 C C . VAL A 1 90 ? -20.520 -4.650 3.506 1.00 96.56 90 VAL A C 1
ATOM 725 O O . VAL A 1 90 ? -21.388 -4.847 2.657 1.00 96.56 90 VAL A O 1
ATOM 728 N N . SER A 1 91 ? -20.726 -4.830 4.804 1.00 96.12 91 SER A N 1
ATOM 729 C CA . SER A 1 91 ? -21.984 -5.284 5.393 1.00 96.12 91 SER A CA 1
ATOM 730 C C . SER A 1 91 ? -22.280 -4.520 6.683 1.00 96.12 91 SER A C 1
ATOM 732 O O . SER A 1 91 ? -21.443 -3.749 7.156 1.00 96.12 91 SER A O 1
ATOM 734 N N . ALA A 1 92 ? -23.455 -4.758 7.270 1.00 96.12 92 ALA A N 1
ATOM 735 C CA . ALA A 1 92 ? -23.803 -4.202 8.577 1.00 96.12 92 ALA A CA 1
ATOM 736 C C . ALA A 1 92 ? -22.856 -4.680 9.698 1.00 96.12 92 ALA A C 1
ATOM 738 O O . ALA A 1 92 ? -22.603 -3.928 10.633 1.00 96.12 92 ALA A O 1
ATOM 739 N N . ASP A 1 93 ? -22.291 -5.885 9.567 1.00 93.50 93 ASP A N 1
ATOM 740 C CA . ASP A 1 93 ? -21.387 -6.482 10.558 1.00 93.50 93 ASP A CA 1
ATOM 741 C C . ASP A 1 93 ? -19.919 -6.051 10.369 1.00 93.50 93 ASP A C 1
ATOM 743 O O . ASP A 1 93 ? -19.053 -6.401 11.170 1.00 93.50 93 ASP A O 1
ATOM 747 N N . GLY A 1 94 ? -19.620 -5.288 9.309 1.00 92.75 94 GLY A N 1
ATOM 748 C CA . GLY A 1 94 ? -18.290 -4.751 9.027 1.00 92.75 94 GLY A CA 1
ATOM 749 C C . GLY A 1 94 ? -17.790 -5.016 7.607 1.00 92.75 94 GLY A C 1
ATOM 750 O O . GLY A 1 94 ? -18.561 -5.297 6.683 1.00 92.75 94 GLY A O 1
ATOM 751 N N . ILE A 1 95 ? -16.468 -4.896 7.437 1.00 95.69 95 ILE A N 1
ATOM 752 C CA . ILE A 1 95 ? -15.765 -5.017 6.154 1.00 95.69 95 ILE A CA 1
ATOM 753 C C . ILE A 1 95 ? -14.911 -6.287 6.160 1.00 95.69 95 ILE A C 1
ATOM 755 O O . ILE A 1 95 ? -14.057 -6.471 7.026 1.00 95.69 95 ILE A O 1
ATOM 759 N N . THR A 1 96 ? -15.101 -7.148 5.161 1.00 95.00 96 THR A N 1
ATOM 760 C CA . THR A 1 96 ? -14.280 -8.352 4.958 1.00 95.00 96 THR A CA 1
ATOM 761 C C . THR A 1 96 ? -13.558 -8.276 3.621 1.00 95.00 96 THR A C 1
ATOM 763 O O . THR A 1 96 ? -14.154 -7.921 2.609 1.00 95.00 96 THR A O 1
ATOM 766 N N . GLY A 1 97 ? -12.261 -8.581 3.618 1.00 95.31 97 GLY A N 1
ATOM 767 C CA . GLY A 1 97 ? -11.416 -8.551 2.426 1.00 95.31 97 GLY A CA 1
ATOM 768 C C . GLY A 1 97 ? -10.921 -9.943 2.059 1.00 95.31 97 GLY A C 1
ATOM 769 O O . GLY A 1 97 ? -10.533 -10.708 2.943 1.00 95.31 97 GLY A O 1
ATOM 770 N N . ARG A 1 98 ? -10.888 -10.253 0.763 1.00 96.56 98 ARG A N 1
ATOM 771 C CA . ARG A 1 98 ? -10.221 -11.444 0.221 1.00 96.56 98 ARG A CA 1
ATOM 772 C C . ARG A 1 98 ? -9.334 -11.077 -0.960 1.00 96.56 98 ARG A C 1
ATOM 774 O O . ARG A 1 98 ? -9.613 -10.116 -1.671 1.00 96.56 98 ARG A O 1
ATOM 781 N N . PHE A 1 99 ? -8.280 -11.853 -1.157 1.00 97.69 99 PHE A N 1
ATOM 782 C CA . PHE A 1 99 ? -7.403 -11.718 -2.311 1.00 97.69 99 PHE A CA 1
ATOM 783 C C . PHE A 1 99 ? -7.965 -12.507 -3.496 1.00 97.69 99 PHE A C 1
ATOM 785 O O . PHE A 1 99 ? -8.310 -13.677 -3.342 1.00 97.69 99 PHE A O 1
ATOM 792 N N . GLU A 1 100 ? -8.031 -11.866 -4.659 1.00 98.12 100 GLU A N 1
ATOM 793 C CA . GLU A 1 100 ? -8.324 -12.504 -5.940 1.00 98.12 100 GLU A CA 1
ATOM 794 C C . GLU A 1 100 ? -7.057 -12.464 -6.809 1.00 98.12 100 GLU A C 1
ATOM 796 O O . GLU A 1 100 ? -6.666 -11.379 -7.262 1.00 98.12 100 GLU A O 1
ATOM 801 N N . PRO A 1 101 ? -6.386 -13.608 -7.037 1.00 97.62 101 PRO A N 1
ATOM 802 C CA . PRO A 1 101 ? -5.213 -13.652 -7.899 1.00 97.62 101 PRO A CA 1
ATOM 803 C C . PRO A 1 101 ? -5.597 -13.381 -9.357 1.00 97.62 101 PRO A C 1
ATOM 805 O O . PRO A 1 101 ? -6.702 -13.708 -9.806 1.00 97.62 101 PRO A O 1
ATOM 808 N N . LEU A 1 102 ? -4.662 -12.822 -10.129 1.00 96.81 102 LEU A N 1
ATOM 809 C CA . LEU A 1 102 ? -4.833 -12.751 -11.578 1.00 96.81 102 LEU A CA 1
ATOM 810 C C . LEU A 1 102 ? -4.948 -14.165 -12.154 1.00 96.81 102 LEU A C 1
ATOM 812 O O . LEU A 1 102 ? -4.162 -15.052 -11.830 1.00 96.81 102 LEU A O 1
ATOM 816 N N . ARG A 1 103 ? -5.926 -14.362 -13.043 1.00 95.62 103 ARG A N 1
ATOM 817 C CA . ARG A 1 103 ? -6.114 -15.643 -13.745 1.00 95.62 103 ARG A CA 1
ATOM 818 C C . ARG A 1 103 ? -4.977 -15.944 -14.712 1.00 95.62 103 ARG A C 1
ATOM 820 O O . ARG A 1 103 ? -4.669 -17.104 -14.951 1.00 95.62 103 ARG A O 1
ATOM 827 N N . GLU A 1 104 ? -4.394 -14.894 -15.273 1.00 92.19 104 GLU A N 1
ATOM 828 C CA . GLU A 1 104 ? -3.311 -14.970 -16.235 1.00 92.19 104 GLU A CA 1
ATOM 829 C C . GLU A 1 104 ? -2.334 -13.827 -15.972 1.00 92.19 104 GLU A C 1
ATOM 831 O O . GLU A 1 104 ? -2.742 -12.685 -15.744 1.00 92.19 104 GLU A O 1
ATOM 836 N N . VAL A 1 105 ? -1.044 -14.152 -15.994 1.00 88.00 105 VAL A N 1
ATOM 837 C CA . VAL A 1 105 ? 0.052 -13.189 -15.917 1.00 88.00 105 VAL A CA 1
ATOM 838 C C . VAL A 1 105 ? 0.872 -13.364 -17.181 1.00 88.00 105 VAL A C 1
ATOM 840 O O . VAL A 1 105 ? 1.564 -14.367 -17.346 1.00 88.00 105 VAL A O 1
ATOM 843 N N . VAL A 1 106 ? 0.774 -12.393 -18.083 1.00 82.31 106 VAL A N 1
ATOM 844 C CA . VAL A 1 106 ? 1.558 -12.393 -19.316 1.00 82.31 106 VAL A CA 1
ATOM 845 C C . VAL A 1 106 ? 2.860 -11.661 -19.039 1.00 82.31 106 VAL A C 1
ATOM 847 O O . VAL A 1 106 ? 2.860 -10.462 -18.765 1.00 82.31 106 VAL A O 1
ATOM 850 N N . GLN A 1 107 ? 3.979 -12.376 -19.117 1.00 72.06 107 GLN A N 1
ATOM 851 C CA . GLN A 1 107 ? 5.270 -11.709 -19.207 1.00 72.06 107 GLN A CA 1
ATOM 852 C C . GLN A 1 107 ? 5.425 -11.152 -20.618 1.00 72.06 107 GLN A C 1
ATOM 854 O O . GLN A 1 107 ? 5.196 -11.864 -21.598 1.00 72.06 107 GLN A O 1
ATOM 859 N N . ALA A 1 108 ? 5.776 -9.870 -20.720 1.00 66.19 108 ALA A N 1
ATOM 860 C CA . ALA A 1 108 ? 6.078 -9.266 -22.008 1.00 66.19 108 ALA A CA 1
ATOM 861 C C . ALA A 1 108 ? 7.172 -10.090 -22.705 1.00 66.19 108 ALA A C 1
ATOM 863 O O . ALA A 1 108 ? 8.197 -10.407 -22.104 1.00 66.19 108 ALA A O 1
ATOM 864 N N . ALA A 1 109 ? 6.933 -10.463 -23.961 1.00 61.19 109 ALA A N 1
ATOM 865 C CA . ALA A 1 109 ? 7.962 -11.073 -24.786 1.00 61.19 109 ALA A CA 1
ATOM 866 C C . ALA A 1 109 ? 8.946 -9.982 -25.238 1.00 61.19 109 ALA A C 1
ATOM 868 O O . ALA A 1 109 ? 8.512 -8.943 -25.732 1.00 61.19 109 ALA A O 1
ATOM 869 N N . GLY A 1 110 ? 10.248 -10.233 -25.089 1.00 64.00 110 GLY A N 1
ATOM 870 C CA . GLY A 1 110 ? 11.306 -9.290 -25.467 1.00 64.00 110 GLY A CA 1
ATOM 871 C C . GLY A 1 110 ? 11.782 -8.396 -24.319 1.00 64.00 110 GLY A C 1
ATOM 872 O O . GLY A 1 110 ? 11.542 -8.691 -23.149 1.00 64.00 110 GLY A O 1
ATOM 873 N N . GLU A 1 111 ? 12.510 -7.327 -24.651 1.00 58.75 111 GLU A N 1
ATOM 874 C CA . GLU A 1 111 ? 13.014 -6.388 -23.646 1.00 58.75 111 GLU A CA 1
ATOM 875 C C . GLU A 1 111 ? 11.904 -5.423 -23.185 1.00 58.75 111 GLU A C 1
ATOM 877 O O . GLU A 1 111 ? 11.248 -4.795 -24.024 1.00 58.75 111 GLU A O 1
ATOM 882 N N . PRO A 1 112 ? 11.664 -5.299 -21.865 1.00 61.53 112 PRO A N 1
ATOM 883 C CA . PRO A 1 112 ? 10.628 -4.425 -21.334 1.00 61.53 112 PRO A CA 1
ATOM 884 C C . PRO A 1 112 ? 10.920 -2.958 -21.666 1.00 61.53 112 PRO A C 1
ATOM 886 O O . PRO A 1 112 ? 12.056 -2.496 -21.593 1.00 61.53 112 PRO A O 1
ATOM 889 N N . TYR A 1 113 ? 9.874 -2.209 -22.015 1.00 62.47 113 TYR A N 1
ATOM 890 C CA . TYR A 1 113 ? 9.991 -0.777 -22.271 1.00 62.47 113 TYR A CA 1
ATOM 891 C C . TYR A 1 113 ? 10.250 -0.010 -20.965 1.00 62.47 113 TYR A C 1
ATOM 893 O O . TYR A 1 113 ? 9.409 0.007 -20.061 1.00 62.47 113 TYR A O 1
ATOM 901 N N . GLY A 1 114 ? 11.394 0.672 -20.894 1.00 62.03 114 GLY A N 1
ATOM 902 C CA . GLY A 1 114 ? 11.815 1.451 -19.732 1.00 62.03 114 GLY A CA 1
ATOM 903 C C . GLY A 1 114 ? 12.381 0.603 -18.588 1.00 62.03 114 GLY A C 1
ATOM 904 O O . GLY A 1 114 ? 12.297 -0.619 -18.564 1.00 62.03 114 GLY A O 1
ATOM 905 N N . VAL A 1 115 ? 12.970 1.278 -17.603 1.00 56.25 115 VAL A N 1
ATOM 906 C CA . VAL A 1 115 ? 13.725 0.636 -16.508 1.00 56.25 115 VAL A CA 1
ATOM 907 C C . VAL A 1 115 ? 12.852 0.043 -15.386 1.00 56.25 115 VAL A C 1
ATOM 909 O O . VAL A 1 115 ? 13.380 -0.617 -14.497 1.00 56.25 115 VAL A O 1
ATOM 912 N N . GLY A 1 116 ? 11.524 0.234 -15.430 1.00 60.12 116 GLY A N 1
ATOM 913 C CA . GLY A 1 116 ? 10.594 -0.211 -14.380 1.00 60.12 116 GLY A CA 1
ATOM 914 C C . GLY A 1 116 ? 10.851 0.430 -13.001 1.00 60.12 116 GLY A C 1
ATOM 915 O O . GLY A 1 116 ? 11.864 1.085 -12.776 1.00 60.12 116 GLY A O 1
ATOM 916 N N . GLY A 1 117 ? 9.918 0.272 -12.055 1.00 64.44 117 GLY A N 1
ATOM 917 C CA . GLY A 1 117 ? 10.084 0.760 -10.673 1.00 64.44 117 GLY A CA 1
ATOM 918 C C . GLY A 1 117 ? 10.181 2.290 -10.520 1.00 64.44 117 GLY A C 1
ATOM 919 O O . GLY A 1 117 ? 9.568 3.041 -11.281 1.00 64.44 117 GLY A O 1
ATOM 920 N N . HIS A 1 118 ? 10.935 2.750 -9.508 1.00 63.25 118 HIS A N 1
ATOM 921 C CA . HIS A 1 118 ? 11.240 4.169 -9.270 1.00 63.25 118 HIS A CA 1
ATOM 922 C C . HIS A 1 118 ? 12.714 4.490 -9.580 1.00 63.25 118 HIS A C 1
ATOM 924 O O . HIS A 1 118 ? 13.514 4.696 -8.667 1.00 63.25 118 HIS A O 1
ATOM 930 N N . PRO A 1 119 ? 13.113 4.525 -10.862 1.00 66.56 119 PRO A N 1
ATOM 931 C CA . PRO A 1 119 ? 14.485 4.847 -11.229 1.00 66.56 119 PRO A CA 1
ATOM 932 C C . PRO A 1 119 ? 14.820 6.289 -10.844 1.00 66.56 119 PRO A C 1
ATOM 934 O O . PRO A 1 119 ? 13.958 7.184 -10.888 1.00 66.56 119 PRO A O 1
ATOM 937 N N . LEU A 1 120 ? 16.094 6.532 -10.534 1.00 61.56 120 LEU A N 1
ATOM 938 C CA . LEU A 1 120 ? 16.609 7.885 -10.339 1.00 61.56 120 LEU A CA 1
ATOM 939 C C . LEU A 1 120 ? 16.289 8.752 -11.568 1.00 61.56 120 LEU A C 1
ATOM 941 O O . LEU A 1 120 ? 16.325 8.237 -12.686 1.00 61.56 120 LEU A O 1
ATOM 945 N N . PRO A 1 121 ? 16.016 10.061 -11.406 1.00 65.88 121 PRO A N 1
ATOM 946 C CA . PRO A 1 121 ? 15.698 10.938 -12.532 1.00 65.88 121 PRO A CA 1
ATOM 947 C C . PRO A 1 121 ? 16.708 10.862 -13.685 1.00 65.88 121 PRO A C 1
ATOM 949 O O . PRO A 1 121 ? 16.303 10.848 -14.839 1.00 65.88 121 PRO A O 1
ATOM 952 N N . ALA A 1 122 ? 18.002 10.730 -13.375 1.00 70.69 122 ALA A N 1
ATOM 953 C CA . ALA A 1 122 ? 19.072 10.614 -14.368 1.00 70.69 122 ALA A CA 1
ATOM 954 C C . ALA A 1 122 ? 19.075 9.285 -15.153 1.00 70.69 122 ALA A C 1
ATOM 956 O O . ALA A 1 122 ? 19.703 9.205 -16.202 1.00 70.69 122 ALA A O 1
ATOM 957 N N . ALA A 1 123 ? 18.390 8.252 -14.656 1.00 66.88 123 ALA A N 1
ATOM 958 C CA . ALA A 1 123 ? 18.264 6.942 -15.297 1.00 66.88 123 ALA A CA 1
ATOM 959 C C . ALA A 1 123 ? 16.958 6.794 -16.103 1.00 66.88 123 ALA A C 1
ATOM 961 O O . ALA A 1 123 ? 16.652 5.710 -16.597 1.00 66.88 123 ALA A O 1
ATOM 962 N N . ARG A 1 124 ? 16.157 7.863 -16.209 1.00 67.88 124 ARG A N 1
ATOM 963 C CA . ARG A 1 124 ? 14.915 7.880 -16.985 1.00 67.88 124 ARG A CA 1
ATOM 964 C C . ARG A 1 124 ? 15.204 8.400 -18.389 1.00 67.88 124 ARG A C 1
ATOM 966 O O . ARG A 1 124 ? 15.472 9.587 -18.549 1.00 67.88 124 ARG A O 1
ATOM 973 N N . ASP A 1 125 ? 15.089 7.540 -19.394 1.00 66.69 125 ASP A N 1
ATOM 974 C CA . ASP A 1 125 ? 15.053 7.954 -20.797 1.00 66.69 125 ASP A CA 1
ATOM 975 C C . ASP A 1 125 ? 13.633 7.772 -21.343 1.00 66.69 125 ASP A C 1
ATOM 977 O O . ASP A 1 125 ? 13.112 6.659 -21.421 1.00 66.69 125 ASP A O 1
ATOM 981 N N . TYR A 1 126 ? 12.986 8.890 -21.671 1.00 65.69 126 TYR A N 1
ATOM 982 C CA . TYR A 1 126 ? 11.655 8.915 -22.277 1.00 65.69 126 TYR A CA 1
ATOM 983 C C . TYR A 1 126 ? 11.699 9.343 -23.748 1.00 65.69 126 TYR A C 1
ATOM 985 O O . TYR A 1 126 ? 10.641 9.603 -24.314 1.00 65.69 126 TYR A O 1
ATOM 993 N N . GLY A 1 127 ? 12.876 9.449 -24.378 1.00 67.38 127 GLY A N 1
ATOM 994 C CA . GLY A 1 127 ? 13.031 9.967 -25.742 1.00 67.38 127 GLY A CA 1
ATOM 995 C C . GLY A 1 127 ? 12.102 9.291 -26.755 1.00 67.38 127 GLY A C 1
ATOM 996 O O . GLY A 1 127 ? 11.457 9.973 -27.547 1.00 67.38 127 GLY A O 1
ATOM 997 N N . MET A 1 128 ? 11.925 7.971 -26.640 1.00 58.59 128 MET A N 1
ATOM 998 C CA . MET A 1 128 ? 11.013 7.181 -27.481 1.00 58.59 128 MET A CA 1
ATOM 999 C C . MET A 1 128 ? 9.520 7.471 -27.237 1.00 58.59 128 MET A C 1
ATOM 1001 O O . MET A 1 128 ? 8.715 7.325 -28.154 1.00 58.59 128 MET A O 1
ATOM 1005 N N . ALA A 1 129 ? 9.126 7.916 -26.037 1.00 58.16 129 ALA A N 1
ATOM 1006 C CA . ALA A 1 129 ? 7.737 8.286 -25.734 1.00 58.16 129 ALA A CA 1
ATOM 1007 C C . ALA A 1 129 ? 7.320 9.611 -26.396 1.00 58.16 129 ALA A C 1
ATOM 1009 O O . ALA A 1 129 ? 6.127 9.880 -26.536 1.00 58.16 129 ALA A O 1
ATOM 1010 N N . TRP A 1 130 ? 8.292 10.440 -26.789 1.00 55.03 130 TRP A N 1
ATOM 1011 C CA . TRP A 1 130 ? 8.073 11.767 -27.366 1.00 55.03 130 TRP A CA 1
ATOM 1012 C C . TRP A 1 130 ? 8.129 11.794 -28.895 1.00 55.03 130 TRP A C 1
ATOM 1014 O O . TRP A 1 130 ? 7.999 12.877 -29.461 1.00 55.03 130 TRP A O 1
ATOM 1024 N N . ASP A 1 131 ? 8.290 10.648 -29.568 1.00 63.50 131 ASP A N 1
ATOM 1025 C CA . ASP A 1 131 ? 8.273 10.559 -31.031 1.00 63.50 131 ASP A CA 1
ATOM 1026 C C . ASP A 1 131 ? 6.848 10.262 -31.570 1.00 63.50 131 ASP A C 1
ATOM 1028 O O . ASP A 1 131 ? 6.397 9.110 -31.591 1.00 63.50 131 ASP A O 1
ATOM 1032 N N . PRO A 1 132 ? 6.105 11.280 -32.055 1.00 55.62 132 PRO A N 1
ATOM 1033 C CA . PRO A 1 132 ? 4.759 11.101 -32.602 1.00 55.62 132 PRO A CA 1
ATOM 1034 C C . PRO A 1 132 ? 4.712 10.395 -33.966 1.00 55.62 132 PRO A C 1
ATOM 1036 O O . PRO A 1 132 ? 3.612 10.057 -34.420 1.00 55.62 132 PRO A O 1
ATOM 1039 N N . SER A 1 133 ? 5.848 10.196 -34.645 1.00 58.78 133 SER A N 1
ATOM 1040 C CA . SER A 1 133 ? 5.920 9.447 -35.907 1.00 58.78 133 SER A CA 1
ATOM 1041 C C . SER A 1 133 ? 5.927 7.934 -35.669 1.00 58.78 133 SER A C 1
ATOM 1043 O O . SER A 1 133 ? 5.294 7.187 -36.415 1.00 58.78 133 SER A O 1
ATOM 1045 N N . TYR A 1 134 ? 6.511 7.509 -34.551 1.00 55.91 134 TYR A N 1
ATOM 1046 C CA . TYR A 1 134 ? 6.660 6.115 -34.148 1.00 55.91 134 TYR A CA 1
ATOM 1047 C C . TYR A 1 134 ? 5.371 5.506 -33.564 1.00 55.91 134 TYR A C 1
ATOM 1049 O O . TYR A 1 134 ? 5.037 4.353 -33.820 1.00 55.91 134 TYR A O 1
ATOM 1057 N N . ALA A 1 135 ? 4.547 6.306 -32.878 1.00 49.50 135 ALA A N 1
ATOM 1058 C CA . ALA A 1 135 ? 3.238 5.859 -32.384 1.00 49.50 135 ALA A CA 1
ATOM 1059 C C . ALA A 1 135 ? 2.203 5.598 -33.505 1.00 49.50 135 ALA A C 1
ATOM 1061 O O . ALA A 1 135 ? 1.281 4.797 -33.333 1.00 49.50 135 ALA A O 1
ATOM 1062 N N . ARG A 1 136 ? 2.327 6.265 -34.666 1.00 49.06 136 ARG A N 1
ATOM 1063 C CA . ARG A 1 136 ? 1.386 6.110 -35.797 1.00 49.06 136 ARG A CA 1
ATOM 1064 C C . ARG A 1 136 ? 1.709 4.917 -36.692 1.00 49.06 136 ARG A C 1
ATOM 1066 O O . ARG A 1 136 ? 0.787 4.324 -37.243 1.00 49.06 136 ARG A O 1
ATOM 1073 N N . THR A 1 137 ? 2.980 4.548 -36.827 1.00 56.84 1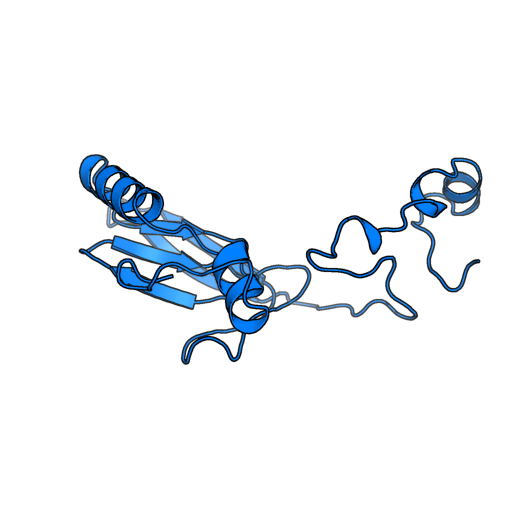37 THR A N 1
ATOM 1074 C CA . THR A 1 137 ? 3.409 3.384 -37.623 1.00 56.84 137 THR A CA 1
ATOM 1075 C C . THR A 1 137 ? 3.053 2.051 -36.961 1.00 56.84 137 THR A C 1
ATOM 1077 O O . THR A 1 137 ? 2.982 1.031 -37.640 1.00 56.84 137 THR A O 1
ATOM 1080 N N . LEU A 1 138 ? 2.745 2.064 -35.661 1.00 52.56 138 LEU A N 1
ATOM 1081 C CA . LEU A 1 138 ? 2.388 0.882 -34.877 1.00 52.56 138 LEU A CA 1
ATOM 1082 C C . LEU A 1 138 ? 0.877 0.611 -34.796 1.00 52.56 138 LEU A C 1
ATOM 1084 O O . LEU A 1 138 ? 0.459 -0.303 -34.093 1.00 52.56 138 LEU A O 1
ATOM 1088 N N . ASN A 1 139 ? 0.033 1.371 -35.503 1.00 49.47 139 ASN A N 1
ATOM 1089 C CA . ASN A 1 139 ? -1.416 1.129 -35.589 1.00 49.47 139 ASN A CA 1
ATOM 1090 C C . ASN A 1 139 ? -2.119 1.005 -34.211 1.00 49.47 139 ASN A C 1
ATOM 1092 O O . ASN A 1 139 ? -3.035 0.203 -34.037 1.00 49.47 139 ASN A O 1
ATOM 1096 N N . GLY A 1 140 ? -1.657 1.779 -33.219 1.00 51.28 140 GLY A N 1
ATOM 1097 C CA . GLY A 1 140 ? -2.155 1.742 -31.836 1.00 51.28 140 GLY A CA 1
ATOM 1098 C C . GLY A 1 140 ? -1.378 0.830 -30.877 1.00 51.28 140 GLY A C 1
ATOM 1099 O O . GLY A 1 140 ? -1.766 0.715 -29.716 1.00 51.28 140 GLY A O 1
ATOM 1100 N N . ARG A 1 141 ? -0.285 0.193 -31.318 1.00 44.47 141 ARG A N 1
ATOM 1101 C CA . ARG A 1 141 ? 0.658 -0.521 -30.442 1.00 44.47 141 ARG A CA 1
ATOM 1102 C C . ARG A 1 141 ? 1.666 0.440 -29.802 1.00 44.47 141 ARG A C 1
ATOM 1104 O O . ARG A 1 141 ? 2.066 1.425 -30.414 1.00 44.47 141 ARG A O 1
ATOM 1111 N N . VAL A 1 142 ? 2.094 0.123 -28.581 1.00 45.91 142 VAL A N 1
ATOM 1112 C CA . VAL A 1 142 ? 3.206 0.804 -27.898 1.00 45.91 142 VAL A CA 1
ATOM 1113 C C . VAL A 1 142 ? 4.524 0.163 -28.364 1.00 45.91 142 VAL A C 1
ATOM 1115 O O . VAL A 1 142 ? 4.584 -1.070 -28.386 1.00 45.91 142 VAL A O 1
ATOM 1118 N N . PRO A 1 143 ? 5.544 0.944 -28.757 1.00 45.50 143 PRO A N 1
ATOM 1119 C CA . PRO A 1 143 ? 6.808 0.398 -29.246 1.00 45.50 143 PRO A CA 1
ATOM 1120 C C . PRO A 1 143 ? 7.634 -0.335 -28.185 1.00 45.50 143 PRO A C 1
ATOM 1122 O O . PRO A 1 143 ? 7.521 -0.037 -26.995 1.00 45.50 143 PRO A O 1
ATOM 1125 N N . THR A 1 144 ? 8.513 -1.241 -28.622 1.00 47.50 144 THR A N 1
ATOM 1126 C CA . THR A 1 144 ? 9.460 -1.969 -27.757 1.00 47.50 144 THR A CA 1
ATOM 1127 C C . THR A 1 144 ? 10.921 -1.647 -28.092 1.00 47.50 144 THR A C 1
ATOM 1129 O O . THR A 1 144 ? 11.216 -1.121 -29.158 1.00 47.50 144 THR A O 1
ATOM 1132 N N . LEU A 1 145 ? 11.860 -1.981 -27.197 1.00 41.19 145 LEU A N 1
ATOM 1133 C CA . LEU A 1 145 ? 13.308 -1.793 -27.422 1.00 41.19 145 LEU A CA 1
ATOM 1134 C C . LEU A 1 145 ? 13.864 -2.615 -28.602 1.00 41.19 145 LEU A C 1
ATOM 1136 O O . LEU A 1 145 ? 14.949 -2.323 -29.088 1.00 41.19 145 LEU A O 1
ATOM 1140 N N . GLN A 1 146 ? 13.129 -3.624 -29.077 1.00 42.91 146 GLN A N 1
ATOM 1141 C CA . GLN A 1 146 ? 13.490 -4.411 -30.264 1.00 42.91 146 GLN A CA 1
ATOM 1142 C C . GLN A 1 146 ? 13.135 -3.712 -31.585 1.00 42.91 146 GLN A C 1
ATOM 1144 O O . GLN A 1 146 ? 13.545 -4.175 -32.647 1.00 42.91 146 GLN A O 1
ATOM 1149 N N . ASP A 1 147 ? 12.366 -2.624 -31.519 1.00 45.12 147 ASP A N 1
ATOM 1150 C CA . ASP A 1 147 ? 11.881 -1.864 -32.669 1.00 45.12 147 ASP A CA 1
ATOM 1151 C C . ASP A 1 147 ? 12.741 -0.602 -32.952 1.00 45.12 147 ASP A C 1
ATOM 1153 O O . ASP A 1 147 ? 12.314 0.247 -33.742 1.00 45.12 147 ASP A O 1
ATOM 1157 N N . ALA A 1 148 ? 13.895 -0.439 -32.282 1.00 49.66 148 ALA A N 1
ATOM 1158 C CA . ALA A 1 148 ? 14.856 0.670 -32.420 1.00 49.66 148 ALA A CA 1
ATOM 1159 C C . ALA A 1 148 ? 16.151 0.213 -33.114 1.00 49.66 148 ALA A C 1
ATOM 1161 O O . ALA A 1 148 ? 16.696 1.010 -33.912 1.00 49.66 148 ALA A O 1
#

Sequence (148 aa):
ERPDEPDWDPTQPEHYHDWYFSVDQPGRGRLMDLFQSTGATLVISGHIHCRRALMADGIRFDYAPATSFGQWAGRWPDGDPALGFMVYTVSADGITGRFEPLREVVQAAGEPYGVGGHPLPAARDYGMAWDPSYARTLNGRVPTLQDA

Secondary structure (DSSP, 8-state):
--TTPPP--TTSTTTHHHHHHS--TTHHHHHHHHHHHTT-SEEEE-SSS-BEEEEETTEEEEEPPPSS----TTTSTT-B---EEEEEEEETTEEEEEEEE-S---PPSSSPSS--SS--GGG---GGGG-TTHHHHTTTPPP-GGG-

Foldseek 3Di:
DALPDAAFDCVDVVRVVVNVQDDHPPVSVVVVVVCVVVVAQEDEAERQQWFDWDDDPNHIYTYWHAQQWFHDQPVDPGTHNFHFGKDWDQDPVGIDIDTDGDPDDDDDPDD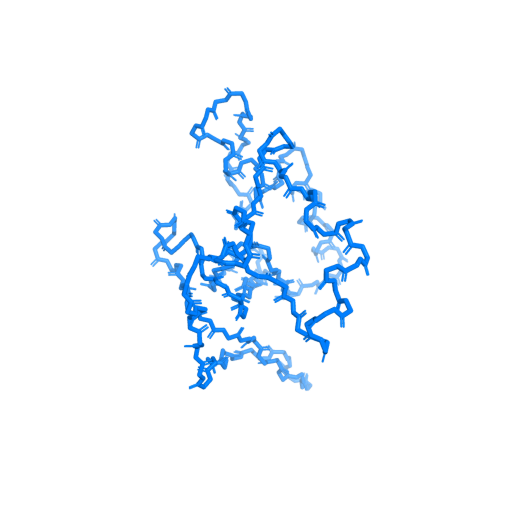DDFDDDDDDPVRDDCVQVPDPVVCVVVVNDDDDPVVD

Radius of gyration: 19.53 Å; chains: 1; bounding box: 46×28×55 Å